Protein AF-A0A9Q3QBX2-F1 (afdb_monomer)

Mean predicted aligned error: 8.67 Å

Organism: NCBI:txid1389203

Radius of gyration: 15.17 Å; Cα contacts (8 Å, |Δi|>4): 98; chains: 1; bounding box: 34×38×40 Å

Foldseek 3Di:
DDFPDKDWDWDWQDDPPDIDIDIDIDGDDPPDDDPDDDDDVVSCVVQVWDFDDPPWTWIDGPDPPGDTRTDDPPPPPPD

Sequence (79 aa):
MKELGIFETNVIFPHINVDLRITVEFVVMENCSSTHFILGNDYLILYGLDLHNNKDRYLNIGNNEHPKFSFIPFKRQIT

pLDDT: mean 75.64, std 14.86, range [40.03, 95.31]

Secondary structure (DSSP, 8-state):
--EEEEEEEEEEE--SS--EEEEEEEEEETT---SSPPPPHHHHHHTTEEEEESSSEEEEESTTTS--EEPPP------

Structure (mmCIF, N/CA/C/O backbone):
data_AF-A0A9Q3QBX2-F1
#
_entry.id   AF-A0A9Q3QBX2-F1
#
loop_
_atom_site.group_PDB
_atom_site.id
_atom_site.type_symbol
_atom_site.label_atom_id
_atom_site.label_alt_id
_atom_site.label_comp_id
_atom_site.label_asym_id
_atom_site.label_entity_id
_atom_site.label_seq_id
_atom_site.pdbx_PDB_ins_code
_atom_site.Cartn_x
_atom_site.Cartn_y
_atom_site.Cartn_z
_atom_site.occupancy
_atom_site.B_iso_or_equiv
_atom_site.auth_seq_id
_atom_site.auth_comp_id
_atom_site.auth_asym_id
_atom_site.auth_atom_id
_atom_site.pdbx_PDB_model_num
ATOM 1 N N . MET A 1 1 ? -5.245 -0.300 22.976 1.00 76.12 1 MET A N 1
ATOM 2 C CA . MET A 1 1 ? -5.732 -0.218 21.585 1.00 76.12 1 MET A CA 1
ATOM 3 C C . MET A 1 1 ? -6.238 -1.591 21.194 1.00 76.12 1 MET A C 1
ATOM 5 O O . MET A 1 1 ? -5.551 -2.562 21.492 1.00 76.12 1 MET A O 1
ATOM 9 N N . LYS A 1 2 ? -7.428 -1.668 20.600 1.00 93.81 2 LYS A N 1
ATOM 10 C CA . LYS A 1 2 ? -8.065 -2.909 20.150 1.00 93.81 2 LYS A CA 1
ATOM 11 C C . LYS A 1 2 ? -8.276 -2.833 18.638 1.00 93.81 2 LYS A C 1
ATOM 13 O O . LYS A 1 2 ? -8.576 -1.758 18.127 1.00 93.81 2 LYS A O 1
ATOM 18 N N . GLU A 1 3 ? -8.118 -3.950 17.941 1.00 94.19 3 GLU A N 1
ATOM 19 C CA . GLU A 1 3 ? -8.536 -4.062 16.544 1.00 94.19 3 GLU A CA 1
ATOM 20 C C . GLU A 1 3 ? -10.065 -3.947 16.436 1.00 94.19 3 GLU A C 1
ATOM 22 O O . GLU A 1 3 ? -10.808 -4.609 17.168 1.00 94.19 3 GLU A O 1
ATOM 27 N N . LEU A 1 4 ? -10.526 -3.092 15.524 1.00 95.31 4 LEU A N 1
ATOM 28 C CA . LEU A 1 4 ? -11.939 -2.930 15.179 1.00 95.31 4 LEU A CA 1
ATOM 29 C C . LEU A 1 4 ? -12.315 -3.677 13.894 1.00 95.31 4 LEU A C 1
ATOM 31 O O . LEU A 1 4 ? -13.479 -4.031 13.729 1.00 95.31 4 LEU A O 1
ATOM 35 N N . GLY A 1 5 ? -11.350 -3.919 13.005 1.00 94.50 5 GLY A N 1
ATOM 36 C CA . GLY A 1 5 ? -11.535 -4.683 11.775 1.00 94.50 5 GLY A CA 1
ATOM 37 C C . GLY A 1 5 ? -10.506 -4.322 10.707 1.00 94.50 5 GLY A C 1
ATOM 38 O O . GLY A 1 5 ? -9.517 -3.642 10.985 1.00 94.50 5 GLY A O 1
ATOM 39 N N . ILE A 1 6 ? -10.778 -4.749 9.474 1.00 93.69 6 ILE A N 1
ATOM 40 C CA . ILE A 1 6 ? -9.917 -4.543 8.307 1.00 93.69 6 ILE A CA 1
ATOM 41 C C . ILE A 1 6 ? -10.621 -3.624 7.303 1.00 93.69 6 ILE A C 1
ATOM 43 O O . ILE A 1 6 ? -11.814 -3.770 7.037 1.00 93.69 6 ILE A O 1
ATOM 47 N N . PHE A 1 7 ? -9.871 -2.677 6.746 1.00 90.56 7 PHE A N 1
ATOM 48 C CA . PHE A 1 7 ? -10.279 -1.819 5.640 1.00 90.56 7 PHE A CA 1
ATOM 49 C C . PHE A 1 7 ? -9.392 -2.095 4.423 1.00 90.56 7 PHE A C 1
ATOM 51 O O . PHE A 1 7 ? -8.198 -1.802 4.448 1.00 90.56 7 PHE A O 1
ATOM 58 N N . GLU A 1 8 ? -9.977 -2.644 3.360 1.00 93.00 8 GLU A N 1
ATOM 59 C CA . GLU A 1 8 ? -9.284 -2.886 2.092 1.00 93.00 8 GLU A CA 1
ATOM 60 C C . GLU A 1 8 ? -9.411 -1.668 1.166 1.00 93.00 8 GLU A C 1
ATOM 62 O O . GLU A 1 8 ? -10.490 -1.092 1.008 1.00 93.00 8 GLU A O 1
ATOM 67 N N . THR A 1 9 ? -8.305 -1.259 0.544 1.00 91.31 9 THR A N 1
ATOM 68 C CA . THR A 1 9 ? -8.293 -0.168 -0.435 1.00 91.31 9 THR A CA 1
ATOM 69 C C . THR A 1 9 ? -7.140 -0.297 -1.424 1.00 91.31 9 THR A C 1
ATOM 71 O O . THR A 1 9 ? -6.182 -1.035 -1.208 1.00 91.31 9 THR A O 1
ATOM 74 N N . ASN A 1 10 ? -7.202 0.474 -2.509 1.00 90.00 10 ASN A N 1
ATOM 75 C CA . ASN A 1 10 ? -6.104 0.588 -3.459 1.00 90.00 10 ASN A CA 1
ATOM 76 C C . ASN A 1 10 ? -5.236 1.811 -3.144 1.00 90.00 10 ASN A C 1
ATOM 78 O O . ASN A 1 10 ? -5.727 2.941 -3.124 1.00 90.00 10 ASN A O 1
ATOM 82 N N . VAL A 1 11 ? -3.931 1.596 -2.980 1.00 86.81 11 VAL A N 1
ATOM 83 C CA . VAL A 1 11 ? -2.930 2.668 -2.995 1.00 86.81 11 VAL A CA 1
ATOM 84 C C . VAL A 1 11 ? -2.422 2.823 -4.423 1.00 86.81 11 VAL A C 1
ATOM 86 O O . VAL A 1 11 ? -1.965 1.864 -5.045 1.00 86.81 11 VAL A O 1
ATOM 89 N N . ILE A 1 12 ? -2.529 4.042 -4.950 1.00 85.38 12 ILE A N 1
ATOM 90 C CA . ILE A 1 12 ? -2.133 4.373 -6.319 1.00 85.38 12 ILE A CA 1
ATOM 91 C C . ILE A 1 12 ? -0.858 5.209 -6.266 1.00 85.38 12 ILE A C 1
ATOM 93 O O . ILE A 1 12 ? -0.850 6.292 -5.680 1.00 85.38 12 ILE A O 1
ATOM 97 N N . PHE A 1 13 ? 0.203 4.723 -6.906 1.00 79.69 13 PHE A N 1
ATOM 98 C CA . PHE A 1 13 ? 1.414 5.488 -7.178 1.00 79.69 13 PHE A CA 1
ATOM 99 C C . PHE A 1 13 ? 1.338 5.996 -8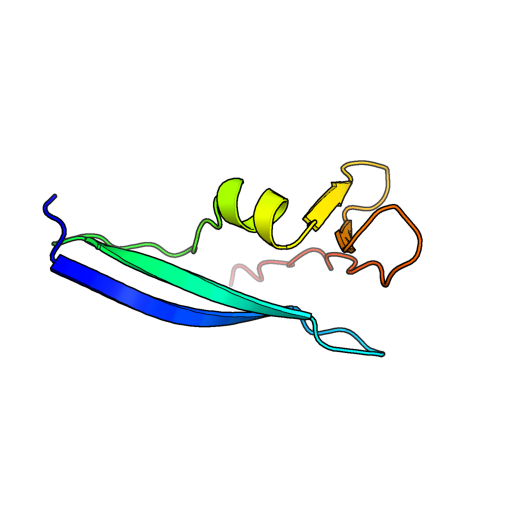.620 1.00 79.69 13 PHE A C 1
ATOM 101 O O . PHE A 1 13 ? 1.539 5.212 -9.555 1.00 79.69 13 PHE A O 1
ATOM 108 N N . PRO A 1 14 ? 1.006 7.281 -8.823 1.00 75.56 14 PRO A N 1
ATOM 109 C CA . PRO A 1 14 ? 0.837 7.822 -10.158 1.00 75.56 14 PRO A CA 1
ATOM 110 C C . PRO A 1 14 ? 2.183 7.928 -10.875 1.00 75.56 14 PRO A C 1
ATOM 112 O O . PRO A 1 14 ? 3.186 8.328 -10.278 1.00 75.56 14 PRO A O 1
ATOM 115 N N . HIS A 1 15 ? 2.206 7.611 -12.168 1.00 72.62 15 HIS A N 1
ATOM 116 C CA . HIS A 1 15 ? 3.393 7.788 -13.002 1.00 72.62 15 HIS A CA 1
ATOM 117 C C . HIS A 1 15 ? 3.014 8.096 -14.448 1.00 72.62 15 HIS A C 1
ATOM 119 O O . HIS A 1 15 ? 1.981 7.668 -14.948 1.00 72.62 15 HIS A O 1
ATOM 125 N N . ILE A 1 16 ? 3.887 8.846 -15.127 1.00 68.44 16 ILE A N 1
ATOM 126 C CA . ILE A 1 16 ? 3.632 9.472 -16.435 1.00 68.44 16 ILE A CA 1
ATOM 127 C C . ILE A 1 16 ? 3.175 8.454 -17.492 1.00 68.44 16 ILE A C 1
ATOM 129 O O . ILE A 1 16 ? 2.357 8.783 -18.345 1.00 68.44 16 ILE A O 1
ATOM 133 N N . ASN A 1 17 ? 3.692 7.224 -17.423 1.00 70.81 17 ASN A N 1
ATOM 134 C CA . ASN A 1 17 ? 3.381 6.176 -18.396 1.00 70.81 17 ASN A CA 1
ATOM 135 C C . ASN A 1 17 ? 2.268 5.225 -17.931 1.00 70.81 17 ASN A C 1
ATOM 137 O O . ASN A 1 17 ? 1.439 4.824 -18.740 1.00 70.81 17 ASN A O 1
ATOM 141 N N . VAL A 1 18 ? 2.283 4.826 -16.656 1.00 74.06 18 VAL A N 1
ATOM 142 C CA . VAL A 1 18 ? 1.398 3.803 -16.075 1.00 74.06 18 VAL A CA 1
ATOM 143 C C . VAL A 1 18 ? 1.351 4.007 -14.568 1.00 74.06 18 VAL A C 1
ATOM 145 O O . VAL A 1 18 ? 2.402 4.014 -13.931 1.00 74.06 18 VAL A O 1
ATOM 148 N N . ASP A 1 19 ? 0.152 4.091 -14.000 1.00 80.50 19 ASP A N 1
ATOM 149 C CA . ASP A 1 19 ? -0.034 4.087 -12.551 1.00 80.50 19 ASP A CA 1
ATOM 150 C C . ASP A 1 19 ? 0.205 2.685 -11.977 1.00 80.50 19 ASP A C 1
ATOM 152 O O . ASP A 1 19 ? -0.372 1.703 -12.452 1.00 80.50 19 ASP A O 1
ATOM 156 N N . LEU A 1 20 ? 0.982 2.594 -10.898 1.00 78.19 20 LEU A N 1
ATOM 157 C CA . LEU A 1 20 ? 1.009 1.392 -10.068 1.00 78.19 20 LEU A CA 1
ATOM 158 C C . LEU A 1 20 ? -0.187 1.433 -9.117 1.00 78.19 20 LEU A C 1
ATOM 160 O O . LEU A 1 20 ? -0.381 2.409 -8.394 1.00 78.19 20 LEU A O 1
ATOM 164 N N . ARG A 1 21 ? -0.963 0.352 -9.085 1.00 86.75 21 ARG A N 1
ATOM 165 C CA . ARG A 1 21 ? -2.055 0.156 -8.130 1.00 86.75 21 ARG A CA 1
ATOM 166 C C . ARG A 1 21 ? -1.759 -1.082 -7.302 1.00 86.75 21 ARG A C 1
ATOM 168 O O . ARG A 1 21 ? -1.605 -2.158 -7.869 1.00 86.75 21 ARG A O 1
ATOM 175 N N . ILE A 1 22 ? -1.684 -0.915 -5.988 1.00 87.44 22 ILE A N 1
ATOM 176 C CA . ILE A 1 22 ? -1.552 -2.025 -5.045 1.00 87.44 22 ILE A CA 1
ATOM 177 C C . ILE A 1 22 ? -2.803 -2.088 -4.174 1.00 87.44 22 ILE A C 1
ATOM 179 O O . ILE A 1 22 ? -3.259 -1.066 -3.661 1.00 87.44 22 ILE A O 1
ATOM 183 N N . THR A 1 23 ? -3.365 -3.279 -4.022 1.00 91.50 23 THR A N 1
ATOM 184 C CA . THR A 1 23 ? -4.455 -3.540 -3.081 1.00 91.50 23 THR A CA 1
ATOM 185 C C . THR A 1 23 ? -3.849 -3.853 -1.723 1.00 91.50 23 THR A C 1
ATOM 187 O O . THR A 1 23 ? -2.962 -4.707 -1.628 1.00 91.50 23 THR A O 1
ATOM 190 N N . VAL A 1 24 ? -4.287 -3.122 -0.699 1.00 91.50 24 VAL A N 1
ATOM 191 C CA . VAL A 1 24 ? -3.765 -3.207 0.665 1.00 91.50 24 VAL A CA 1
ATOM 192 C C . VAL A 1 24 ? -4.899 -3.273 1.678 1.00 91.50 24 VAL A C 1
ATOM 194 O O . VAL A 1 24 ? -5.956 -2.669 1.503 1.00 91.50 24 VAL A O 1
ATOM 197 N N . GLU A 1 25 ? -4.631 -3.968 2.770 1.00 91.88 25 GLU A N 1
ATOM 198 C CA . GLU A 1 25 ? -5.496 -4.110 3.930 1.00 91.88 25 GLU A CA 1
ATOM 199 C C . GLU A 1 25 ? -4.917 -3.303 5.094 1.00 91.88 25 GLU A C 1
ATOM 201 O O . GLU A 1 25 ? -3.778 -3.511 5.520 1.00 91.88 25 GLU A O 1
ATOM 206 N N . PHE A 1 26 ? -5.706 -2.375 5.629 1.00 88.44 26 PHE A N 1
ATOM 207 C CA . PHE A 1 26 ? -5.369 -1.623 6.831 1.00 88.44 26 PHE A CA 1
ATOM 208 C C . PHE A 1 26 ? -6.134 -2.168 8.030 1.00 88.44 26 PHE A C 1
ATOM 210 O O . PHE A 1 26 ? -7.362 -2.251 8.012 1.00 88.44 26 PHE A O 1
ATOM 217 N N . VAL A 1 27 ? -5.411 -2.458 9.110 1.00 90.06 27 VAL A N 1
ATOM 218 C CA . VAL A 1 27 ? -6.023 -2.781 10.400 1.00 90.06 27 VAL A CA 1
ATOM 219 C C . VAL A 1 27 ? -6.524 -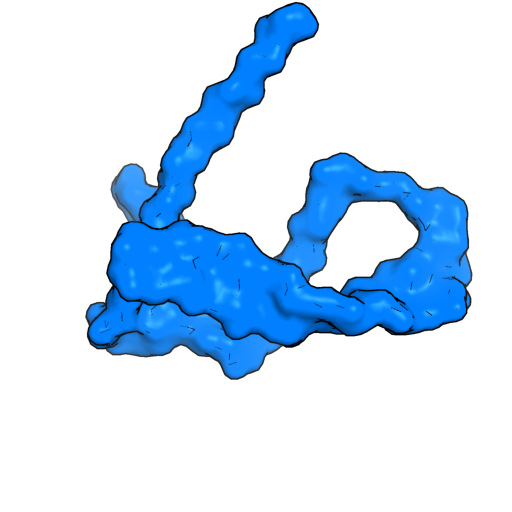1.490 11.044 1.00 90.06 27 VAL A C 1
ATOM 221 O O . VAL A 1 27 ? -5.749 -0.583 11.359 1.00 90.06 27 VAL A O 1
ATOM 224 N N . VAL A 1 28 ? -7.834 -1.400 11.244 1.00 88.94 28 VAL A N 1
ATOM 225 C CA . VAL A 1 28 ? -8.480 -0.266 11.904 1.00 88.94 28 VAL A CA 1
ATOM 226 C C . VAL A 1 28 ? -8.358 -0.453 13.411 1.00 88.94 28 VAL A C 1
ATOM 228 O O . VAL A 1 28 ? -8.884 -1.409 13.980 1.00 88.94 28 VAL A O 1
ATOM 231 N N . MET A 1 29 ? -7.671 0.478 14.070 1.00 92.75 29 MET A N 1
ATOM 232 C CA . MET A 1 29 ? -7.412 0.426 15.509 1.00 92.75 29 MET A CA 1
ATOM 233 C C . MET A 1 29 ? -8.304 1.410 16.268 1.00 92.75 29 MET A C 1
ATOM 235 O O . MET A 1 29 ? -8.432 2.575 15.892 1.00 92.75 29 MET A O 1
ATOM 239 N N . GLU A 1 30 ? -8.876 0.959 17.381 1.00 95.06 30 GLU A N 1
ATOM 240 C CA . GLU A 1 30 ? -9.659 1.797 18.286 1.00 95.06 30 GLU A CA 1
ATOM 241 C C . GLU A 1 30 ? -8.796 2.915 18.890 1.00 95.06 30 GLU A C 1
ATOM 243 O O . GLU A 1 30 ? -7.720 2.651 19.439 1.00 95.06 30 GLU A O 1
ATOM 248 N N . ASN A 1 31 ? -9.306 4.152 18.835 1.00 89.50 31 ASN A N 1
ATOM 249 C CA . ASN A 1 31 ? -8.666 5.359 19.371 1.00 89.50 31 ASN A CA 1
ATOM 250 C C . ASN A 1 31 ? -7.271 5.651 18.785 1.00 89.50 31 ASN A C 1
ATOM 252 O O . ASN A 1 31 ? -6.416 6.214 19.468 1.00 89.50 31 ASN A O 1
ATOM 256 N N . CYS A 1 32 ? -7.035 5.280 17.524 1.00 84.31 32 CYS A N 1
ATOM 257 C CA . CYS A 1 32 ? -5.808 5.610 16.805 1.00 84.31 32 CYS A CA 1
ATOM 258 C C . CYS A 1 32 ? -6.031 6.791 15.852 1.00 84.31 32 CYS A C 1
ATOM 260 O O . CYS A 1 32 ? -7.033 6.851 15.140 1.00 84.31 32 CYS A O 1
ATOM 262 N N . SER A 1 33 ? -5.076 7.719 15.814 1.00 85.69 33 SER A N 1
ATOM 263 C CA . SER A 1 33 ? -4.988 8.753 14.786 1.00 85.69 33 SER A CA 1
ATOM 264 C C . SER A 1 33 ? -3.584 8.757 14.195 1.00 85.69 33 SER A C 1
ATOM 266 O O . SER A 1 33 ? -2.589 8.588 14.900 1.00 85.69 33 SER A O 1
ATOM 268 N N . SER A 1 34 ? -3.497 8.931 12.879 1.00 81.44 34 SER A N 1
ATOM 269 C CA . SER A 1 34 ? -2.222 9.055 12.184 1.00 81.44 34 SER A CA 1
ATOM 270 C C . SER A 1 34 ? -2.342 10.059 11.051 1.00 81.44 34 SER A C 1
ATOM 272 O O . SER A 1 34 ? -3.371 10.165 10.391 1.00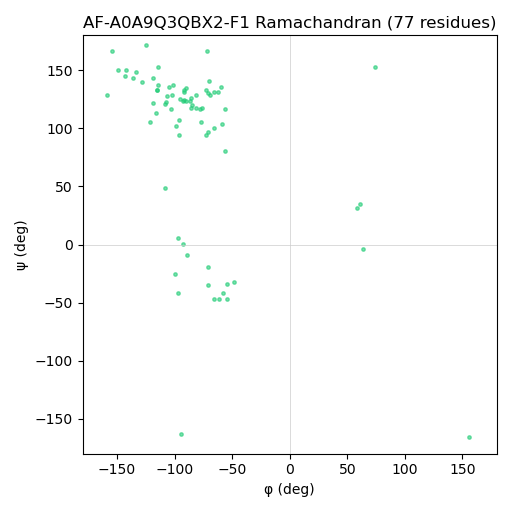 81.44 34 SER A O 1
ATOM 274 N N . THR A 1 35 ? -1.260 10.793 10.825 1.00 85.88 35 THR A N 1
ATOM 275 C CA . THR A 1 35 ? -1.097 11.682 9.667 1.00 85.88 35 THR A CA 1
ATOM 276 C C . THR A 1 35 ? -0.483 10.963 8.468 1.00 85.88 35 THR A C 1
ATOM 278 O O . THR A 1 35 ? -0.421 11.531 7.382 1.00 85.88 35 THR A O 1
ATOM 281 N N . HIS A 1 36 ? -0.019 9.727 8.665 1.00 82.31 36 HIS A N 1
ATOM 282 C CA . HIS A 1 36 ? 0.669 8.931 7.657 1.00 82.31 36 HIS A CA 1
ATOM 283 C C . HIS A 1 36 ? 0.151 7.493 7.675 1.00 82.31 36 HIS A C 1
ATOM 285 O O . HIS A 1 36 ? -0.094 6.919 8.737 1.00 82.31 36 HIS A O 1
ATOM 291 N N . PHE A 1 37 ? 0.058 6.888 6.499 1.00 80.12 37 PHE A N 1
ATOM 292 C CA . PHE A 1 37 ? -0.069 5.443 6.377 1.00 80.12 37 PHE A CA 1
ATOM 293 C C . PHE A 1 37 ? 1.327 4.845 6.231 1.00 80.12 37 PHE A C 1
ATOM 295 O O . PHE A 1 37 ? 2.146 5.353 5.463 1.00 80.12 37 PHE A O 1
ATOM 302 N N . ILE A 1 38 ? 1.605 3.790 6.992 1.00 83.00 38 ILE A N 1
ATOM 303 C CA . ILE A 1 38 ? 2.846 3.027 6.878 1.00 83.00 38 ILE A CA 1
ATOM 304 C C . ILE A 1 38 ? 2.498 1.753 6.124 1.00 83.00 38 ILE A C 1
ATOM 306 O O . ILE A 1 38 ? 1.701 0.951 6.605 1.00 83.00 38 ILE A O 1
ATOM 310 N N . LEU A 1 39 ? 3.083 1.590 4.942 1.00 85.19 39 LEU A N 1
ATOM 311 C CA . LEU A 1 39 ? 3.014 0.344 4.197 1.00 85.19 39 LEU A CA 1
ATOM 312 C C . LEU A 1 39 ? 4.145 -0.570 4.677 1.00 85.19 39 LEU A C 1
ATOM 314 O O . LEU A 1 39 ? 5.309 -0.161 4.683 1.00 85.19 39 LEU A O 1
ATOM 318 N N . GLY A 1 40 ? 3.795 -1.772 5.126 1.00 84.88 40 GLY A N 1
ATOM 319 C CA . GLY A 1 40 ? 4.758 -2.753 5.612 1.00 84.88 40 GLY A CA 1
ATOM 320 C C . GLY A 1 40 ? 5.602 -3.376 4.495 1.00 84.88 40 GLY A C 1
ATOM 321 O O . GLY A 1 40 ? 5.307 -3.256 3.305 1.00 84.88 40 GLY A O 1
ATOM 322 N N . ASN A 1 41 ? 6.681 -4.056 4.891 1.00 85.25 41 ASN A N 1
ATOM 323 C CA . ASN A 1 41 ? 7.560 -4.767 3.956 1.00 85.25 41 ASN A CA 1
ATOM 324 C C . ASN A 1 41 ? 6.908 -6.024 3.350 1.00 85.25 41 ASN A C 1
ATOM 326 O O . ASN A 1 41 ? 7.335 -6.501 2.308 1.00 85.25 41 ASN A O 1
ATOM 330 N N . ASP A 1 42 ? 5.867 -6.554 3.982 1.00 86.94 42 ASP A N 1
ATOM 331 C CA . ASP A 1 42 ? 5.008 -7.603 3.431 1.00 86.94 42 ASP A CA 1
ATOM 332 C C . ASP A 1 42 ? 4.437 -7.203 2.064 1.00 86.94 42 ASP A C 1
ATOM 334 O O . ASP A 1 42 ? 4.563 -7.957 1.101 1.00 86.94 42 ASP A O 1
ATOM 338 N N . TYR A 1 43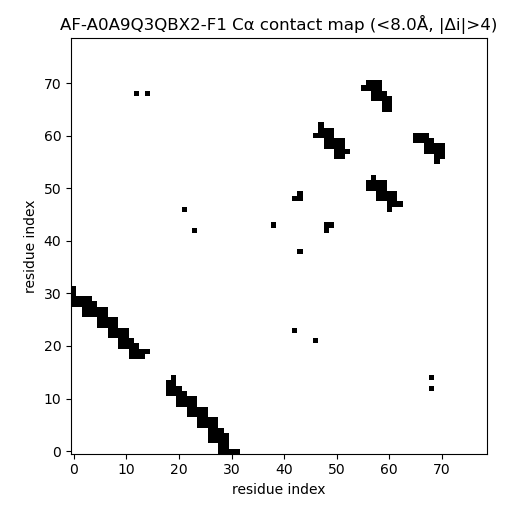 ? 3.922 -5.980 1.947 1.00 86.56 43 TYR A N 1
ATOM 339 C CA . TYR A 1 43 ? 3.439 -5.433 0.681 1.00 86.56 43 TYR A CA 1
ATOM 340 C C . TYR A 1 43 ? 4.563 -5.118 -0.301 1.00 86.56 43 TYR A C 1
ATOM 342 O O . TYR A 1 43 ? 4.384 -5.297 -1.505 1.00 86.56 43 TYR A O 1
ATOM 350 N N . LEU A 1 44 ? 5.726 -4.680 0.193 1.00 81.50 44 LEU A N 1
ATOM 351 C CA . LEU A 1 44 ? 6.886 -4.475 -0.673 1.00 81.50 44 LEU A CA 1
ATOM 352 C C . LEU A 1 44 ? 7.306 -5.797 -1.327 1.00 81.50 44 LEU A C 1
ATOM 354 O O . LEU A 1 44 ? 7.448 -5.858 -2.541 1.00 81.50 44 LEU A O 1
ATOM 358 N N . ILE A 1 45 ? 7.402 -6.879 -0.554 1.00 82.69 45 ILE A N 1
ATOM 359 C CA . ILE A 1 45 ? 7.744 -8.209 -1.071 1.00 82.69 45 ILE A CA 1
ATOM 360 C C . ILE A 1 45 ? 6.643 -8.739 -1.998 1.00 82.69 45 ILE A C 1
ATOM 362 O O . ILE A 1 45 ? 6.949 -9.210 -3.091 1.00 82.69 45 ILE A O 1
ATOM 366 N N . LEU A 1 46 ? 5.372 -8.643 -1.590 1.00 85.38 46 LEU A N 1
ATOM 367 C CA . LEU A 1 46 ? 4.230 -9.170 -2.346 1.00 85.38 46 LEU A CA 1
ATOM 368 C C . LEU A 1 46 ? 4.137 -8.570 -3.755 1.00 85.38 46 LEU A C 1
ATOM 370 O O . LEU A 1 46 ?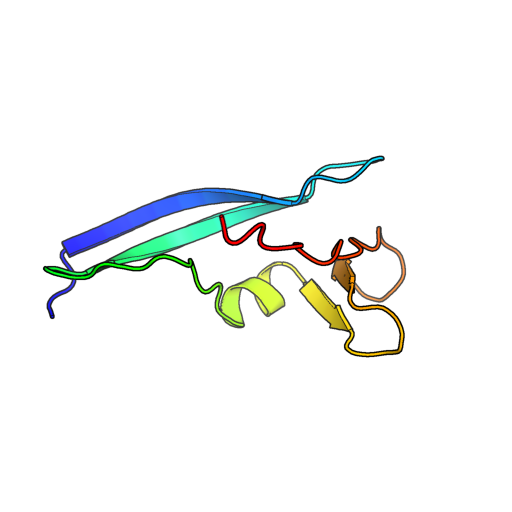 3.875 -9.290 -4.716 1.00 85.38 46 LEU A O 1
ATOM 374 N N . TYR A 1 47 ? 4.371 -7.262 -3.873 1.00 82.19 47 TYR A N 1
ATOM 375 C CA . TYR A 1 47 ? 4.297 -6.536 -5.142 1.00 82.19 47 TYR A CA 1
ATOM 376 C C . TYR A 1 47 ? 5.663 -6.356 -5.825 1.00 82.19 47 TYR A C 1
ATOM 378 O O . TYR A 1 47 ? 5.746 -5.674 -6.846 1.00 82.19 47 TYR A O 1
ATOM 386 N N . GLY A 1 48 ? 6.732 -6.960 -5.289 1.00 78.50 48 GLY A N 1
ATOM 387 C CA . GLY A 1 48 ? 8.086 -6.855 -5.839 1.00 78.50 48 GLY A CA 1
ATOM 388 C C . GLY A 1 48 ? 8.623 -5.421 -5.858 1.00 78.50 48 GLY A C 1
ATOM 389 O O . GLY A 1 48 ? 9.296 -5.030 -6.808 1.00 78.50 48 GLY A O 1
ATOM 390 N N . LEU A 1 49 ? 8.274 -4.616 -4.858 1.00 79.69 49 LEU A N 1
ATOM 391 C CA . LEU A 1 49 ? 8.679 -3.225 -4.742 1.00 79.69 49 LEU A CA 1
ATOM 392 C C . LEU A 1 49 ? 10.056 -3.105 -4.085 1.00 79.69 49 LEU A C 1
ATOM 394 O O . LEU A 1 49 ? 10.226 -3.452 -2.918 1.00 79.69 49 LEU A O 1
ATOM 398 N N . ASP A 1 50 ? 11.002 -2.510 -4.805 1.00 76.00 50 ASP A N 1
ATOM 399 C CA . ASP A 1 50 ? 12.344 -2.223 -4.309 1.00 76.00 50 ASP A CA 1
ATOM 400 C C . ASP A 1 50 ? 12.518 -0.727 -4.034 1.00 76.00 50 ASP A C 1
ATOM 402 O O . ASP A 1 50 ? 12.287 0.131 -4.893 1.00 76.00 50 ASP A O 1
ATOM 406 N N . LEU A 1 51 ? 12.969 -0.402 -2.821 1.00 75.00 51 LEU A N 1
ATOM 407 C CA . LEU A 1 51 ? 13.317 0.959 -2.417 1.00 75.00 51 LEU A CA 1
ATOM 408 C C . LEU A 1 51 ? 14.822 1.180 -2.574 1.00 75.00 51 LEU A C 1
ATOM 410 O O . LEU A 1 51 ? 15.624 0.711 -1.765 1.00 75.00 51 LEU A O 1
ATOM 414 N N . HIS A 1 52 ? 15.214 1.952 -3.586 1.00 71.31 52 HIS A N 1
ATOM 415 C CA . HIS A 1 52 ? 16.612 2.326 -3.779 1.00 71.31 52 HIS A CA 1
ATOM 416 C C . HIS A 1 52 ? 16.921 3.658 -3.097 1.00 71.31 52 HIS A C 1
ATOM 418 O O . HIS A 1 52 ? 16.319 4.691 -3.393 1.00 71.31 52 HIS A O 1
ATOM 424 N N . ASN A 1 53 ? 17.916 3.638 -2.207 1.00 58.88 53 ASN A N 1
ATOM 425 C CA . ASN A 1 53 ? 18.361 4.804 -1.444 1.00 58.88 53 ASN A CA 1
ATOM 426 C C . ASN A 1 53 ? 19.735 5.314 -1.923 1.00 58.88 53 ASN A C 1
ATOM 428 O O . ASN A 1 53 ? 20.651 5.506 -1.126 1.00 58.88 53 ASN A O 1
ATOM 432 N N . ASN A 1 54 ? 19.891 5.476 -3.242 1.00 64.88 54 ASN A N 1
ATOM 433 C CA . ASN A 1 54 ? 21.093 6.056 -3.856 1.00 64.88 54 ASN A CA 1
ATOM 434 C C . ASN A 1 54 ? 20.901 7.573 -4.083 1.00 64.88 54 ASN A C 1
ATOM 436 O O . ASN A 1 54 ? 20.030 8.180 -3.465 1.00 64.88 54 ASN A O 1
ATOM 440 N N . LYS A 1 55 ? 21.725 8.210 -4.937 1.00 60.44 55 LYS A N 1
ATOM 441 C CA . LYS A 1 55 ? 21.671 9.666 -5.215 1.00 60.44 55 LYS A CA 1
ATOM 442 C C . LYS A 1 55 ? 20.256 10.182 -5.519 1.00 60.44 55 LYS A C 1
ATOM 444 O O . LYS A 1 55 ? 19.934 11.294 -5.113 1.00 60.44 55 LYS A O 1
ATOM 449 N N . ASP A 1 56 ? 19.427 9.344 -6.138 1.00 63.44 56 ASP A N 1
ATOM 450 C CA . ASP A 1 56 ? 17.998 9.567 -6.334 1.00 63.44 56 ASP A CA 1
ATOM 451 C C . ASP A 1 56 ? 17.202 8.505 -5.565 1.00 63.44 56 ASP A C 1
ATOM 453 O O . ASP A 1 56 ? 17.502 7.311 -5.655 1.00 63.44 56 ASP A O 1
ATOM 457 N N . ARG A 1 57 ? 16.181 8.939 -4.815 1.00 66.06 57 ARG A N 1
ATOM 458 C CA . ARG A 1 57 ? 15.234 8.041 -4.140 1.00 66.06 57 ARG A CA 1
ATOM 459 C C . ARG A 1 57 ? 14.128 7.666 -5.118 1.00 66.06 57 ARG A C 1
ATOM 461 O O . ARG A 1 57 ? 13.368 8.538 -5.543 1.00 66.06 57 ARG A O 1
ATOM 468 N N . TYR A 1 58 ? 14.019 6.384 -5.444 1.00 71.69 58 TYR A N 1
ATOM 469 C CA . TYR A 1 58 ? 12.957 5.867 -6.305 1.00 71.69 58 TYR A CA 1
ATOM 470 C C . TYR A 1 58 ? 12.462 4.502 -5.830 1.00 71.69 58 TYR A C 1
ATOM 472 O O . TYR A 1 58 ? 13.208 3.723 -5.232 1.00 71.69 58 TYR A O 1
ATOM 480 N N . LEU A 1 59 ? 11.188 4.246 -6.109 1.00 73.12 59 LEU A N 1
ATOM 481 C CA . LEU A 1 59 ? 10.553 2.938 -5.998 1.00 73.12 59 LEU A CA 1
ATOM 482 C C . LEU A 1 59 ? 10.673 2.240 -7.358 1.00 73.12 59 LEU A C 1
ATOM 484 O O . LEU A 1 59 ? 10.382 2.846 -8.392 1.00 73.12 59 LEU A O 1
ATOM 488 N N . ASN A 1 60 ? 11.122 0.994 -7.362 1.00 73.06 60 ASN A N 1
ATOM 489 C CA . ASN A 1 60 ? 11.163 0.137 -8.541 1.00 73.06 60 ASN A CA 1
ATOM 490 C C . ASN A 1 60 ? 10.195 -1.036 -8.354 1.00 73.06 60 ASN A C 1
ATOM 492 O O . ASN A 1 60 ? 9.922 -1.414 -7.219 1.00 73.06 60 ASN A O 1
ATOM 496 N N . ILE A 1 61 ? 9.672 -1.596 -9.443 1.00 70.50 61 ILE A N 1
ATOM 497 C CA . ILE A 1 61 ? 8.727 -2.720 -9.401 1.00 70.50 61 ILE A CA 1
ATOM 498 C C . ILE A 1 61 ? 9.331 -3.874 -10.180 1.00 70.50 61 ILE A C 1
ATOM 500 O O . ILE A 1 61 ? 9.324 -3.837 -11.395 1.00 70.50 61 ILE A O 1
ATOM 504 N N . GLY A 1 62 ? 9.829 -4.914 -9.529 1.00 61.31 62 GLY A N 1
ATOM 505 C CA . GLY A 1 62 ? 10.496 -6.013 -10.213 1.00 61.31 62 GLY A CA 1
ATOM 506 C C . GLY A 1 62 ? 11.900 -5.638 -10.702 1.00 61.31 62 GLY A C 1
ATOM 507 O O . GLY A 1 62 ? 12.241 -4.480 -10.940 1.00 61.31 62 GLY A O 1
ATOM 508 N N . ASN A 1 63 ? 12.740 -6.663 -10.806 1.00 55.03 63 ASN A N 1
ATOM 509 C CA . ASN A 1 63 ? 14.199 -6.608 -10.934 1.00 55.03 63 ASN A CA 1
ATOM 510 C C . ASN A 1 63 ? 14.720 -5.762 -12.131 1.00 55.03 63 ASN A C 1
ATOM 512 O O . ASN A 1 63 ? 15.127 -6.293 -13.157 1.00 55.03 63 ASN A O 1
ATOM 516 N N . ASN A 1 64 ? 14.770 -4.432 -11.983 1.00 55.50 64 ASN A N 1
ATOM 517 C CA . ASN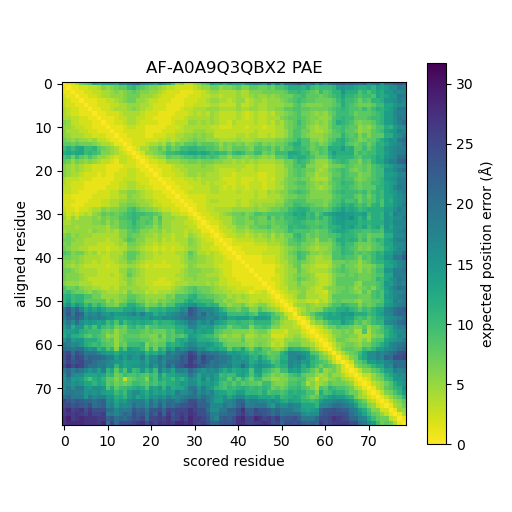 A 1 64 ? 15.380 -3.445 -12.900 1.00 55.50 64 ASN A CA 1
ATOM 518 C C . ASN A 1 64 ? 14.796 -3.277 -14.323 1.00 55.50 64 ASN A C 1
ATOM 520 O O . ASN A 1 64 ? 15.239 -2.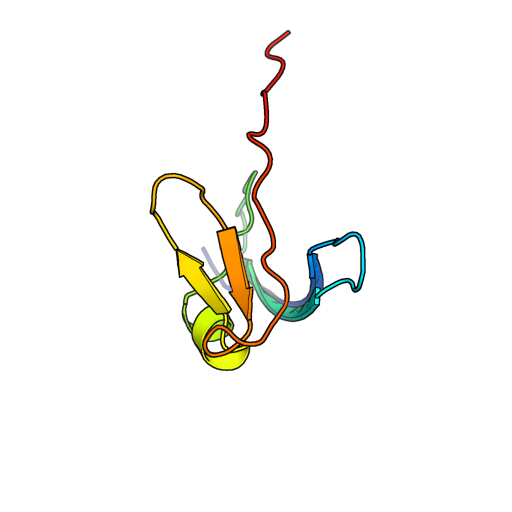362 -15.018 1.00 55.50 64 ASN A O 1
ATOM 524 N N . GLU A 1 65 ? 13.804 -4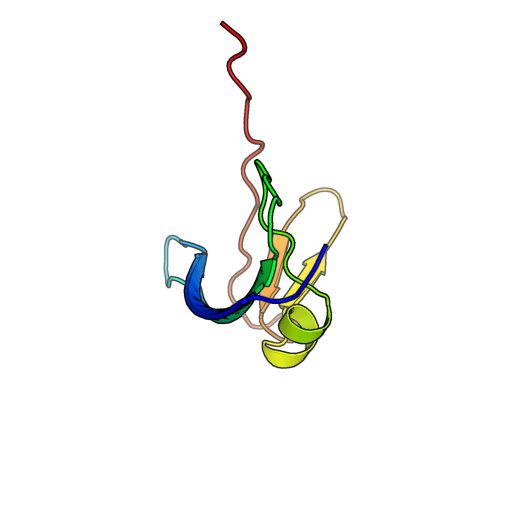.060 -14.756 1.00 53.75 65 GLU A N 1
ATOM 525 C CA . GLU A 1 65 ? 13.227 -3.973 -16.120 1.00 53.75 65 GLU A CA 1
ATOM 526 C C . GLU A 1 65 ? 11.990 -3.057 -16.245 1.00 53.75 65 GLU A C 1
ATOM 528 O O . GLU A 1 65 ? 11.426 -2.888 -17.327 1.00 53.75 65 GLU A O 1
ATOM 533 N N . HIS A 1 66 ? 11.566 -2.430 -15.151 1.00 56.59 66 HIS A N 1
ATOM 534 C CA . HIS A 1 66 ? 10.253 -1.793 -15.018 1.00 56.59 66 HIS A CA 1
ATOM 535 C C . HIS A 1 66 ? 10.332 -0.305 -14.615 1.00 56.59 66 HIS A C 1
ATOM 537 O O . HIS A 1 66 ? 11.419 0.217 -14.344 1.00 56.59 66 HIS A O 1
ATOM 543 N N . PRO A 1 67 ? 9.195 0.430 -14.638 1.00 58.94 67 PRO A N 1
ATOM 544 C CA . PRO A 1 67 ? 9.177 1.873 -14.424 1.00 58.94 67 PRO A CA 1
ATOM 545 C C . PRO A 1 67 ? 9.729 2.265 -13.051 1.00 58.94 67 PRO A C 1
ATOM 547 O O . PRO A 1 67 ? 9.355 1.695 -12.028 1.00 58.94 67 PRO A O 1
ATOM 550 N N . LYS A 1 68 ? 10.580 3.295 -13.034 1.00 66.50 68 LYS A N 1
ATOM 551 C CA . LYS A 1 68 ? 11.089 3.906 -11.803 1.00 66.50 68 LYS A CA 1
ATOM 552 C C . LYS A 1 68 ? 10.164 5.035 -11.377 1.00 66.50 68 LYS A C 1
ATOM 554 O O . LYS A 1 68 ? 9.975 5.999 -12.114 1.00 66.50 68 LYS A O 1
ATOM 559 N N . PHE A 1 69 ? 9.647 4.953 -10.162 1.00 67.56 69 PHE A N 1
ATOM 560 C CA . PHE A 1 69 ? 8.818 5.991 -9.568 1.00 67.56 69 PHE A CA 1
ATOM 561 C C . PHE A 1 69 ? 9.720 6.876 -8.710 1.00 67.56 69 PHE A C 1
ATOM 563 O O . PHE A 1 69 ? 10.031 6.554 -7.562 1.00 67.56 69 PHE A O 1
ATOM 570 N N . SER A 1 70 ? 10.198 7.975 -9.293 1.00 60.94 70 SER A N 1
ATOM 571 C CA . SER A 1 70 ? 11.003 8.959 -8.569 1.00 60.94 70 SER A CA 1
ATOM 572 C C . SER A 1 70 ? 10.146 9.704 -7.555 1.00 60.94 70 SER A C 1
ATOM 574 O O . SER A 1 70 ? 9.109 10.275 -7.897 1.00 60.94 70 SER A O 1
ATOM 576 N N . PHE A 1 71 ? 10.606 9.762 -6.308 1.00 64.00 71 PHE A N 1
ATOM 577 C CA . PHE A 1 71 ? 9.952 10.585 -5.301 1.00 64.00 71 PHE A CA 1
ATOM 578 C C . PHE A 1 71 ? 10.346 12.049 -5.509 1.00 64.00 71 PHE A C 1
ATOM 580 O O . PHE A 1 71 ? 11.511 12.420 -5.354 1.00 64.00 71 PHE A O 1
ATOM 587 N N . ILE A 1 72 ? 9.376 12.906 -5.832 1.00 57.75 72 ILE A N 1
ATOM 588 C CA . ILE A 1 72 ? 9.587 14.356 -5.775 1.00 57.75 72 ILE A CA 1
ATOM 589 C C . ILE A 1 72 ? 9.674 14.740 -4.290 1.00 57.75 72 ILE A C 1
ATOM 591 O O . ILE A 1 72 ? 8.800 14.342 -3.514 1.00 57.75 72 ILE A O 1
ATOM 595 N N . PRO A 1 73 ? 10.694 15.504 -3.855 1.00 52.81 73 PRO A N 1
ATOM 596 C CA . PRO A 1 73 ? 10.758 15.989 -2.486 1.00 52.81 73 PRO A CA 1
ATOM 597 C C . PRO A 1 73 ? 9.488 16.777 -2.162 1.00 52.81 73 PRO A C 1
ATOM 599 O O . PRO A 1 73 ? 9.230 17.822 -2.764 1.00 52.81 73 PRO A O 1
ATOM 602 N N . PHE A 1 74 ? 8.697 16.297 -1.203 1.00 50.38 74 PHE A N 1
ATOM 603 C CA . PHE A 1 74 ? 7.566 17.058 -0.690 1.00 50.38 74 PHE A CA 1
ATOM 604 C C . PHE A 1 74 ? 8.115 18.298 0.029 1.00 50.38 74 PHE A C 1
ATOM 606 O O . PHE A 1 74 ? 8.592 18.218 1.163 1.00 50.38 74 PHE A O 1
ATOM 613 N N . LYS A 1 75 ? 8.096 19.462 -0.634 1.00 42.94 75 LYS A N 1
ATOM 614 C CA . L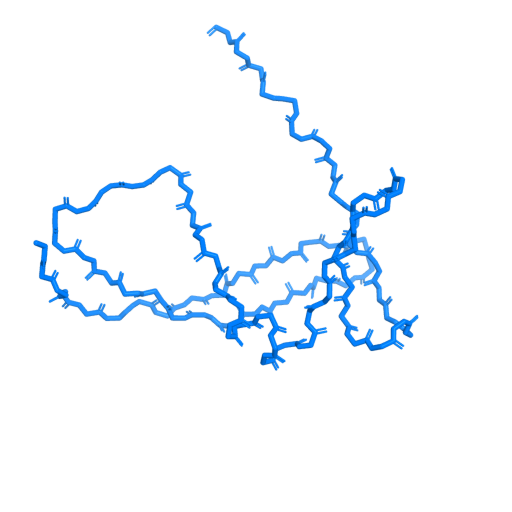YS A 1 75 ? 8.335 20.745 0.034 1.00 42.94 75 LYS A CA 1
ATOM 615 C C . LYS A 1 75 ? 7.101 21.050 0.870 1.00 42.94 75 LYS A C 1
ATOM 617 O O . LYS A 1 75 ? 6.129 21.607 0.370 1.00 42.94 75 LYS A O 1
ATOM 622 N N . ARG A 1 76 ? 7.139 20.669 2.146 1.00 41.44 76 ARG A N 1
ATOM 623 C CA . ARG A 1 76 ? 6.150 21.097 3.134 1.00 41.44 76 ARG A CA 1
ATOM 624 C C . ARG A 1 76 ? 6.193 22.630 3.186 1.00 41.44 76 ARG A C 1
ATOM 626 O O . ARG A 1 76 ? 7.146 23.190 3.720 1.00 41.44 76 ARG A O 1
ATOM 633 N N . GLN A 1 77 ? 5.216 23.306 2.579 1.00 40.03 77 GLN A N 1
ATOM 634 C CA . GLN A 1 77 ? 5.003 24.731 2.823 1.00 40.03 77 GLN A CA 1
ATOM 635 C C . GLN A 1 77 ? 4.452 24.841 4.242 1.00 40.03 77 GLN A C 1
ATOM 637 O O . GLN A 1 77 ? 3.279 24.576 4.488 1.00 40.03 77 GLN A O 1
ATOM 642 N N . ILE A 1 78 ? 5.337 25.118 5.194 1.00 41.78 78 ILE A N 1
ATOM 643 C CA . ILE A 1 78 ? 4.940 25.546 6.530 1.00 41.78 78 ILE A CA 1
ATOM 644 C C . ILE A 1 78 ? 4.563 27.018 6.354 1.00 41.78 78 ILE A C 1
ATOM 646 O O . ILE A 1 78 ? 5.440 27.836 6.080 1.00 41.78 78 ILE A O 1
ATOM 650 N N . THR A 1 79 ? 3.262 27.307 6.378 1.00 43.91 79 THR A N 1
ATOM 651 C CA . THR A 1 79 ? 2.733 28.672 6.530 1.00 43.91 79 THR A CA 1
ATOM 652 C C . THR A 1 79 ? 2.443 28.900 8.002 1.00 43.91 79 THR A C 1
ATOM 654 O O . THR A 1 79 ? 2.011 27.917 8.649 1.00 43.91 79 THR A O 1
#

Nearest PDB structures (foldseek):
  7v63-assembly1_B  TM=6.068E-01  e=8.868E+00  Homo sapiens
  4rnd-assembly1_C  TM=5.503E-01  e=8.868E+00  Saccharomyces cerevisiae S288C

Solvent-accessible surface area (backbone atoms only — not comparable to full-atom values): 5280 Å² total; per-residue (Å²): 125,48,83,75,49,77,48,77,47,73,51,72,49,82,46,98,89,59,63,47,75,45,82,47,76,42,78,40,50,48,96,65,85,75,97,67,87,83,82,58,67,67,57,28,61,74,64,38,46,44,82,45,87,58,102,62,50,31,43,33,44,46,94,85,84,47,72,70,48,68,64,74,82,80,77,77,81,83,126